Protein AF-A0A4Q3T8L1-F1 (afdb_monomer_lite)

Radius of gyration: 23.48 Å; chains: 1; bounding box: 33×54×60 Å

Structure (mmCIF, N/CA/C/O backbone):
data_AF-A0A4Q3T8L1-F1
#
_entry.id   AF-A0A4Q3T8L1-F1
#
loop_
_atom_site.group_PDB
_atom_site.id
_atom_site.type_symbol
_atom_site.label_atom_id
_atom_site.label_alt_id
_atom_site.label_comp_id
_atom_site.label_asym_id
_atom_site.label_entity_id
_atom_site.label_seq_id
_atom_site.pdbx_PDB_ins_code
_atom_site.Cartn_x
_atom_site.Cartn_y
_atom_site.Cartn_z
_atom_site.occupancy
_atom_site.B_iso_or_equiv
_atom_site.auth_seq_id
_atom_site.auth_comp_id
_atom_site.auth_asym_id
_atom_site.auth_atom_id
_atom_site.pdbx_PDB_model_num
ATOM 1 N N . MET A 1 1 ? -7.443 -45.066 38.785 1.00 50.47 1 MET A N 1
ATOM 2 C CA . MET A 1 1 ? -7.359 -45.007 37.310 1.00 50.47 1 MET A CA 1
ATOM 3 C C . MET A 1 1 ? -8.789 -44.870 36.816 1.00 50.47 1 MET A C 1
ATOM 5 O O . MET A 1 1 ? -9.526 -45.824 36.944 1.00 50.47 1 MET A O 1
ATOM 9 N N . ILE A 1 2 ? -9.328 -43.718 36.445 1.00 49.53 2 ILE A N 1
ATOM 10 C CA . ILE A 1 2 ? -8.822 -42.665 35.568 1.00 49.53 2 ILE A CA 1
ATOM 11 C C . ILE A 1 2 ? -9.432 -41.352 36.076 1.00 49.53 2 ILE A C 1
ATOM 13 O O . ILE A 1 2 ? -10.636 -41.262 36.299 1.00 49.53 2 ILE A O 1
ATOM 17 N N . THR A 1 3 ? -8.578 -40.369 36.337 1.00 50.66 3 THR A N 1
ATOM 18 C CA . THR A 1 3 ? -8.933 -39.010 36.744 1.00 50.66 3 THR A CA 1
ATOM 19 C C . THR A 1 3 ? -9.885 -38.420 35.706 1.00 50.66 3 THR A C 1
ATOM 21 O O . THR A 1 3 ? -9.550 -38.375 34.524 1.00 50.66 3 THR A O 1
ATOM 24 N N . ALA A 1 4 ? -11.076 -38.004 36.138 1.00 53.31 4 ALA A N 1
ATOM 25 C CA . ALA A 1 4 ? -12.073 -37.348 35.303 1.00 53.31 4 ALA A CA 1
ATOM 26 C C . ALA A 1 4 ? -11.531 -35.992 34.824 1.00 53.31 4 ALA A C 1
ATOM 28 O O . ALA A 1 4 ? -11.716 -34.959 35.464 1.00 53.31 4 ALA A O 1
ATOM 29 N N . PHE A 1 5 ? -10.813 -36.012 33.705 1.00 56.81 5 PHE A N 1
ATOM 30 C CA . PHE A 1 5 ? -10.422 -34.830 32.952 1.00 56.81 5 PHE A CA 1
ATOM 31 C C . PHE A 1 5 ? -11.678 -34.323 32.234 1.00 56.81 5 PHE A C 1
ATOM 33 O O . PHE A 1 5 ? -11.930 -34.635 31.073 1.00 56.81 5 PHE A O 1
ATOM 40 N N . VAL A 1 6 ? -12.526 -33.587 32.955 1.00 60.38 6 VAL A N 1
ATOM 41 C CA . VAL A 1 6 ? -13.576 -32.779 32.330 1.00 60.38 6 VAL A CA 1
ATOM 42 C C . VAL A 1 6 ? -12.856 -31.626 31.637 1.00 60.38 6 VAL A C 1
ATOM 44 O O . VAL A 1 6 ? -12.559 -30.599 32.242 1.00 60.38 6 VAL A O 1
ATOM 47 N N . THR A 1 7 ? -12.488 -31.824 30.374 1.00 63.16 7 THR A N 1
ATOM 48 C CA . THR A 1 7 ? -11.977 -30.753 29.521 1.00 63.16 7 THR A CA 1
ATOM 49 C C . THR A 1 7 ? -13.113 -29.772 29.275 1.00 63.16 7 THR A C 1
ATOM 51 O O . THR A 1 7 ? -14.000 -30.030 28.462 1.00 63.16 7 THR A O 1
ATOM 54 N N . ALA A 1 8 ? -13.105 -28.653 29.997 1.00 65.94 8 ALA A N 1
ATOM 55 C CA . ALA A 1 8 ? -13.911 -27.494 29.658 1.00 65.94 8 ALA A CA 1
ATOM 56 C C . ALA A 1 8 ? -13.478 -27.006 28.266 1.00 65.94 8 ALA A C 1
ATOM 58 O O . ALA A 1 8 ? -12.423 -26.393 28.108 1.00 65.94 8 ALA A O 1
ATOM 59 N N . VAL A 1 9 ? -14.267 -27.330 27.243 1.00 70.56 9 VAL A N 1
ATOM 60 C CA . VAL A 1 9 ? -14.117 -26.746 25.909 1.00 70.56 9 VAL A CA 1
ATOM 61 C C . VAL A 1 9 ? -14.577 -25.297 26.020 1.00 70.56 9 VAL A C 1
ATOM 63 O O . VAL A 1 9 ? -15.767 -25.027 26.181 1.00 70.56 9 VAL A O 1
ATOM 66 N N . ALA A 1 10 ? -13.631 -24.359 26.004 1.00 72.62 10 ALA A N 1
ATOM 67 C CA . ALA A 1 10 ? -13.945 -22.941 25.934 1.00 72.62 10 ALA A CA 1
ATOM 68 C C . ALA A 1 10 ? -14.640 -22.659 24.593 1.00 72.62 10 ALA A C 1
ATOM 70 O O . ALA A 1 10 ? -14.089 -22.944 23.532 1.00 72.62 10 ALA A O 1
ATOM 71 N N . LEU A 1 11 ? -15.860 -22.116 24.628 1.00 73.44 11 LEU A N 1
ATOM 72 C CA . LEU A 1 11 ? -16.492 -21.550 23.439 1.00 73.44 11 LEU A CA 1
ATOM 73 C C . LEU A 1 11 ? -15.704 -20.289 23.053 1.00 73.44 11 LEU A C 1
ATOM 75 O O . LEU A 1 11 ? -15.856 -19.245 23.684 1.00 73.44 11 LEU A O 1
ATOM 79 N N . GLN A 1 12 ? -14.849 -20.375 22.032 1.00 74.75 12 GLN A N 1
ATOM 80 C CA . GLN A 1 12 ? -14.257 -19.189 21.416 1.00 74.75 12 GLN A CA 1
ATOM 81 C C . GLN A 1 12 ? -15.336 -18.444 20.619 1.00 74.75 12 GLN A C 1
ATOM 83 O O . GLN A 1 12 ? -15.681 -18.816 19.499 1.00 74.75 12 GLN A O 1
ATOM 88 N N . SER A 1 13 ? -15.864 -17.367 21.194 1.00 74.75 13 SER A N 1
ATOM 89 C CA . SER A 1 13 ? -16.690 -16.398 20.477 1.00 74.75 13 SER A CA 1
ATOM 90 C C . SER A 1 13 ? -15.808 -15.640 19.480 1.00 74.75 13 SER A C 1
ATOM 92 O O . SER A 1 13 ? -14.889 -14.926 19.886 1.00 74.75 13 SER A O 1
ATOM 94 N N . SER A 1 14 ? -16.069 -15.759 18.178 1.00 79.62 14 SER A N 1
ATOM 95 C CA . SER A 1 14 ? -15.430 -14.897 17.181 1.00 79.62 14 SER A CA 1
ATOM 96 C C . SER A 1 14 ? -15.989 -13.482 17.328 1.00 79.62 14 SER A C 1
ATOM 98 O O . SER A 1 14 ? -17.144 -13.235 16.975 1.00 79.62 14 SER A O 1
ATOM 100 N N . MET A 1 15 ? -1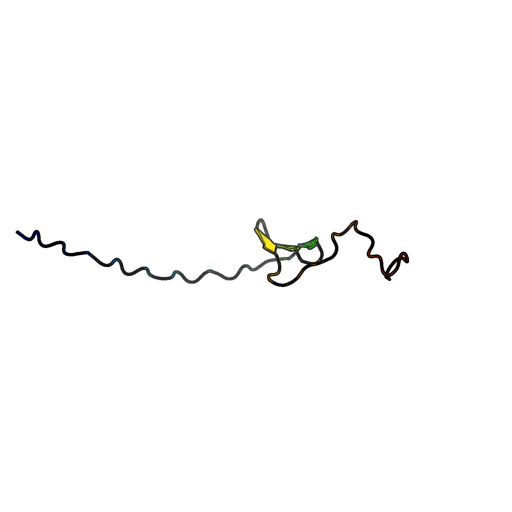5.201 -12.551 17.865 1.00 77.81 15 MET A N 1
ATOM 101 C CA . MET A 1 15 ? -15.592 -11.145 17.829 1.00 77.81 15 MET A CA 1
ATOM 102 C C . MET A 1 15 ? -15.622 -10.668 16.372 1.00 77.81 15 MET A C 1
ATOM 104 O O . MET A 1 15 ? -14.663 -10.921 15.637 1.00 77.81 15 MET A O 1
ATOM 108 N N . PRO A 1 16 ? -16.694 -9.986 15.937 1.00 80.44 16 PRO A N 1
ATOM 109 C CA . PRO A 1 16 ? -16.716 -9.379 14.620 1.00 80.44 16 PRO A CA 1
ATOM 110 C C . PRO A 1 16 ? -15.621 -8.312 14.556 1.00 80.44 16 PRO A C 1
ATOM 112 O O . PRO A 1 16 ? -15.570 -7.402 15.384 1.00 80.44 16 PRO A O 1
ATOM 115 N N . VAL A 1 17 ? -14.727 -8.439 13.578 1.00 83.62 17 VAL A N 1
ATOM 116 C CA . VAL A 1 17 ? -13.737 -7.403 13.282 1.00 83.62 17 VAL A CA 1
ATOM 117 C C . VAL A 1 17 ? -14.487 -6.189 12.748 1.00 83.62 17 VAL A C 1
ATOM 119 O O . VAL A 1 17 ? -15.216 -6.286 11.761 1.00 83.62 17 VAL A O 1
ATOM 122 N N . ALA A 1 18 ? -14.326 -5.049 13.415 1.00 89.19 18 ALA A N 1
ATOM 123 C CA . ALA A 1 18 ? -14.880 -3.797 12.929 1.00 89.19 18 ALA A CA 1
ATOM 124 C C . ALA A 1 18 ? -14.217 -3.415 11.592 1.00 89.19 18 ALA A C 1
ATOM 126 O O . ALA A 1 18 ? -13.007 -3.608 11.433 1.00 89.19 18 ALA A O 1
ATOM 127 N N . PRO A 1 19 ? -14.976 -2.869 10.627 1.00 91.25 19 PRO A N 1
ATOM 128 C CA . PRO A 1 19 ? -14.401 -2.410 9.372 1.00 91.25 19 PRO A CA 1
ATOM 129 C C . PRO A 1 19 ? -13.420 -1.257 9.621 1.00 91.25 19 PRO A C 1
ATOM 131 O O . PRO A 1 19 ? -13.695 -0.348 10.406 1.00 91.25 19 PRO A O 1
ATOM 134 N N . LEU A 1 20 ? -12.291 -1.273 8.912 1.00 93.19 20 LEU A N 1
ATOM 135 C CA . LEU A 1 20 ? -11.353 -0.155 8.888 1.00 93.19 20 LEU A CA 1
ATOM 136 C C . LEU A 1 20 ? -11.901 0.941 7.970 1.00 93.19 20 LEU A C 1
ATOM 138 O O . LEU A 1 20 ? -12.004 0.749 6.760 1.00 93.19 20 LEU A O 1
ATOM 142 N N . ILE A 1 21 ? -12.270 2.083 8.549 1.00 95.38 21 ILE A N 1
ATOM 143 C CA . ILE A 1 21 ? -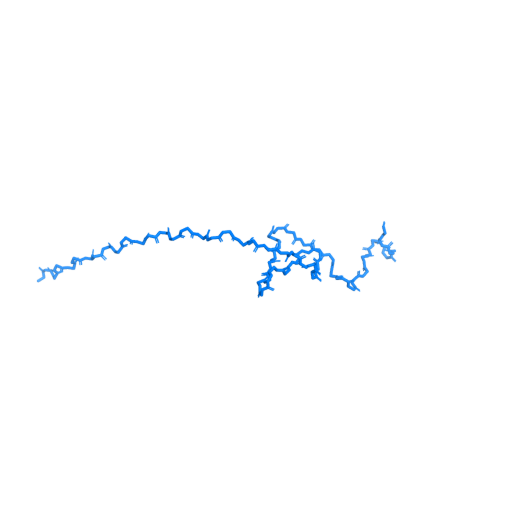12.898 3.204 7.840 1.00 95.38 21 ILE A CA 1
ATOM 144 C C . ILE A 1 21 ? -12.089 4.476 8.095 1.00 95.38 21 ILE A C 1
ATOM 146 O O . ILE A 1 21 ? -11.732 4.780 9.230 1.00 95.38 21 ILE A O 1
ATOM 150 N N . GLY A 1 22 ? -11.834 5.247 7.039 1.00 96.00 22 GLY A N 1
ATOM 151 C CA . GLY A 1 22 ? -11.148 6.532 7.127 1.00 96.00 22 GLY A CA 1
ATOM 152 C C . GLY A 1 22 ? -10.656 7.013 5.767 1.00 96.00 22 GLY A C 1
ATOM 153 O O . GLY A 1 22 ? -10.869 6.362 4.744 1.00 96.00 22 GLY A O 1
ATOM 154 N N . ARG A 1 23 ? -9.978 8.164 5.752 1.00 97.44 23 ARG A N 1
ATOM 155 C CA . ARG A 1 23 ? -9.255 8.622 4.562 1.00 97.44 23 ARG A CA 1
ATOM 156 C C . ARG A 1 23 ? -8.050 7.710 4.335 1.00 97.44 23 ARG A C 1
ATOM 158 O O . ARG A 1 23 ? -7.265 7.514 5.258 1.00 97.44 23 ARG A O 1
ATOM 165 N N . ALA A 1 24 ? -7.907 7.215 3.111 1.00 97.06 24 ALA A N 1
ATOM 166 C CA . ALA A 1 24 ? -6.734 6.464 2.693 1.00 97.06 24 ALA A CA 1
ATOM 167 C C . ALA A 1 24 ? -5.660 7.393 2.109 1.00 97.06 24 ALA A C 1
ATOM 169 O O . ALA A 1 24 ? -5.967 8.289 1.317 1.00 97.06 24 ALA A O 1
ATOM 170 N N . THR A 1 25 ? -4.409 7.134 2.470 1.00 97.56 25 THR A N 1
ATOM 171 C CA . THR A 1 25 ? -3.207 7.681 1.840 1.00 97.56 25 THR A CA 1
ATOM 172 C C . THR A 1 25 ? -2.515 6.552 1.086 1.00 97.56 25 THR A C 1
ATOM 174 O O . THR A 1 25 ? -2.326 5.463 1.628 1.00 97.56 25 THR A O 1
ATOM 177 N N . VAL A 1 26 ? -2.149 6.789 -0.173 1.00 95.06 26 VAL A N 1
ATOM 178 C CA . VAL A 1 26 ? -1.408 5.808 -0.976 1.00 95.06 26 VAL A CA 1
ATOM 179 C C . VAL A 1 26 ? 0.057 5.844 -0.557 1.00 95.06 26 VAL A C 1
ATOM 181 O O . VAL A 1 26 ? 0.675 6.907 -0.598 1.00 95.06 26 VAL A O 1
ATOM 184 N N . ILE A 1 27 ? 0.590 4.693 -0.149 1.00 95.12 27 ILE A N 1
ATOM 185 C CA . ILE A 1 27 ? 2.003 4.543 0.213 1.00 95.12 27 ILE A CA 1
ATOM 186 C C . ILE A 1 27 ? 2.775 3.887 -0.931 1.00 95.12 27 ILE A C 1
ATOM 188 O O . ILE A 1 27 ? 3.858 4.353 -1.269 1.00 95.12 27 ILE A O 1
ATOM 192 N N . ASP A 1 28 ? 2.207 2.836 -1.525 1.00 94.25 28 ASP A N 1
ATOM 193 C CA . ASP A 1 28 ? 2.727 2.178 -2.725 1.00 94.25 28 ASP A CA 1
ATOM 194 C C . ASP A 1 28 ? 1.590 1.507 -3.521 1.00 94.25 28 ASP A C 1
ATOM 196 O O . ASP A 1 28 ? 0.437 1.517 -3.082 1.00 94.25 28 ASP A O 1
ATOM 200 N N . GLY A 1 29 ? 1.896 0.910 -4.676 1.00 93.94 29 GLY A N 1
ATOM 201 C CA . GLY A 1 29 ? 0.916 0.299 -5.580 1.00 93.94 29 GLY A CA 1
ATOM 202 C C . GLY A 1 29 ? 0.075 -0.833 -4.970 1.00 93.94 29 GLY A C 1
ATOM 203 O O . GLY A 1 29 ? -1.044 -1.064 -5.426 1.00 93.94 29 GLY A O 1
ATOM 204 N N . ASP A 1 30 ? 0.559 -1.495 -3.917 1.00 96.44 30 ASP A N 1
ATOM 205 C CA . ASP A 1 30 ? -0.168 -2.534 -3.172 1.00 96.44 30 ASP A CA 1
ATOM 206 C C . ASP A 1 30 ? -0.410 -2.171 -1.695 1.00 96.44 30 ASP A C 1
ATOM 208 O O . ASP A 1 30 ? -0.869 -3.005 -0.908 1.00 96.44 30 ASP A O 1
ATOM 212 N N . THR A 1 31 ? -0.086 -0.938 -1.294 1.00 96.38 31 THR A N 1
ATOM 213 C CA . THR A 1 31 ? -0.017 -0.553 0.114 1.00 96.38 31 THR A CA 1
ATOM 214 C C . THR A 1 31 ? -0.684 0.796 0.371 1.00 96.38 31 THR A C 1
ATOM 216 O O . THR A 1 31 ? -0.293 1.835 -0.164 1.00 96.38 31 THR A O 1
ATOM 219 N N . LEU A 1 32 ? -1.646 0.794 1.291 1.00 96.81 32 LEU A N 1
ATOM 220 C CA . LEU A 1 32 ? -2.390 1.970 1.733 1.00 96.81 32 LEU A CA 1
ATOM 221 C C . LEU A 1 32 ? -2.179 2.219 3.228 1.00 96.81 32 LEU A C 1
ATOM 223 O O . LEU A 1 32 ? -1.904 1.298 3.995 1.00 96.81 32 LEU A O 1
ATOM 227 N N . GLU A 1 33 ? -2.374 3.457 3.657 1.00 97.94 33 GLU A N 1
ATOM 228 C CA . GLU A 1 33 ? -2.473 3.829 5.067 1.00 97.94 33 GLU A CA 1
ATOM 229 C C . GLU A 1 33 ? -3.845 4.449 5.345 1.00 97.94 33 GLU A C 1
ATOM 231 O O . GLU A 1 33 ? -4.290 5.333 4.615 1.00 97.94 33 GLU A O 1
ATOM 236 N N . ILE A 1 34 ? -4.528 3.977 6.390 1.00 97.75 34 ILE A N 1
ATOM 237 C CA . ILE A 1 34 ? -5.814 4.508 6.856 1.00 97.75 34 ILE A CA 1
ATOM 238 C C . ILE A 1 34 ? -5.678 4.791 8.353 1.00 97.75 34 ILE A C 1
ATOM 240 O O . ILE A 1 34 ? -5.564 3.873 9.168 1.00 97.75 34 ILE A O 1
ATOM 244 N N . GLY A 1 35 ? -5.666 6.072 8.730 1.00 95.19 35 GLY A N 1
ATOM 245 C CA . GLY A 1 35 ? -5.346 6.471 10.102 1.00 95.19 35 GLY A CA 1
ATOM 246 C C . GLY A 1 35 ? -3.909 6.082 10.463 1.00 95.19 35 GLY A C 1
ATOM 247 O O . GLY A 1 35 ? -2.976 6.553 9.828 1.00 95.19 35 GLY A O 1
ATOM 248 N N . SER A 1 36 ? -3.733 5.224 11.469 1.00 93.62 36 SER A N 1
ATOM 249 C CA . SER A 1 36 ? -2.427 4.674 11.877 1.00 93.62 36 SER A CA 1
ATOM 250 C C . SER A 1 36 ? -2.196 3.234 11.405 1.00 93.62 36 SER A C 1
ATOM 252 O O . SER A 1 36 ? -1.231 2.590 11.821 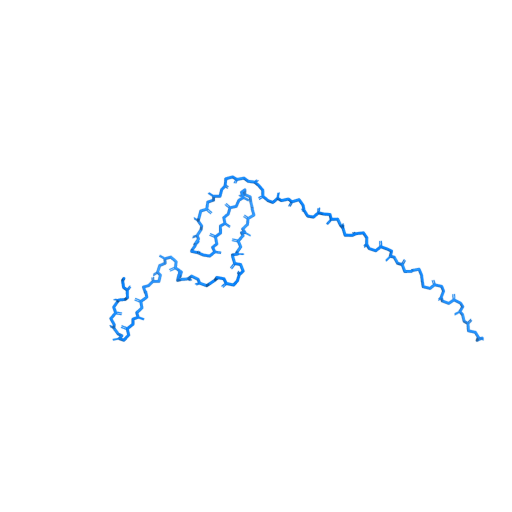1.00 93.62 36 SER A O 1
ATOM 254 N N . GLN A 1 37 ? -3.092 2.695 10.574 1.00 96.38 37 GLN A N 1
ATOM 255 C CA . GLN A 1 37 ? -3.035 1.311 10.116 1.00 96.38 37 GLN A CA 1
ATOM 256 C C . GLN A 1 37 ? -2.569 1.236 8.666 1.00 96.38 37 GLN A C 1
ATOM 258 O O . GLN A 1 37 ? -3.157 1.846 7.773 1.00 96.38 37 GLN A O 1
ATOM 263 N N . ARG A 1 38 ? -1.537 0.422 8.431 1.00 96.62 38 ARG A N 1
ATOM 264 C CA . ARG A 1 38 ? -1.038 0.094 7.095 1.00 96.62 38 ARG A CA 1
ATOM 265 C C . ARG A 1 38 ? -1.733 -1.164 6.579 1.00 96.62 38 ARG A C 1
ATOM 267 O O . ARG A 1 38 ? -1.754 -2.188 7.258 1.00 96.62 38 ARG A O 1
ATOM 274 N N . VAL A 1 39 ? -2.297 -1.075 5.382 1.00 96.38 39 VAL A N 1
ATOM 275 C CA . VAL A 1 39 ? -3.068 -2.129 4.718 1.00 96.38 39 VAL A CA 1
ATOM 276 C C . VAL A 1 39 ? -2.312 -2.569 3.472 1.00 96.38 39 VAL A C 1
ATOM 278 O O . VAL A 1 39 ? -2.041 -1.745 2.602 1.00 96.38 39 VAL A O 1
ATOM 281 N N . ARG A 1 40 ? -1.995 -3.864 3.379 1.00 96.06 40 ARG A N 1
ATOM 282 C CA . ARG A 1 40 ? -1.406 -4.471 2.180 1.00 96.06 40 ARG A CA 1
ATOM 283 C C . ARG A 1 40 ? -2.465 -5.257 1.419 1.00 96.06 40 ARG A C 1
ATOM 285 O O . ARG A 1 40 ? -3.214 -6.031 2.019 1.00 96.06 40 ARG A O 1
ATOM 292 N N . LEU A 1 41 ? -2.537 -5.043 0.112 1.00 95.62 41 LEU A N 1
ATOM 293 C CA . LEU A 1 41 ? -3.488 -5.710 -0.762 1.00 95.62 41 LEU A CA 1
ATOM 294 C C . LEU A 1 41 ? -3.045 -7.157 -0.982 1.00 95.62 41 LEU A C 1
ATOM 296 O O . LEU A 1 41 ? -2.023 -7.432 -1.604 1.00 95.62 41 LEU A O 1
ATOM 300 N N . TRP A 1 42 ? -3.809 -8.100 -0.440 1.00 96.19 42 TRP A N 1
ATOM 301 C CA . TRP A 1 42 ? -3.481 -9.514 -0.572 1.00 96.19 42 TRP A CA 1
ATOM 302 C C . TRP A 1 42 ? -3.652 -9.984 -2.021 1.00 96.19 42 TRP A C 1
ATOM 304 O O . TRP A 1 42 ? -4.671 -9.706 -2.653 1.00 96.19 42 TRP A O 1
ATOM 314 N N . GLY A 1 43 ? -2.661 -10.713 -2.538 1.00 96.75 43 GLY A N 1
ATOM 315 C CA . GLY A 1 43 ? -2.666 -11.228 -3.911 1.00 96.75 43 GLY A CA 1
ATOM 316 C C . GLY A 1 43 ? -2.323 -10.193 -4.986 1.00 96.75 43 GLY A C 1
ATOM 317 O O . GLY A 1 43 ? -2.348 -10.530 -6.167 1.00 96.75 43 GLY A O 1
ATOM 318 N N . VAL A 1 44 ? -1.988 -8.961 -4.596 1.00 95.81 44 VAL A N 1
ATOM 319 C CA . VAL A 1 44 ? -1.456 -7.931 -5.491 1.00 95.81 44 VAL A CA 1
ATOM 320 C C . VAL A 1 44 ? 0.030 -7.773 -5.198 1.00 95.81 44 VAL A C 1
ATOM 322 O O . VAL A 1 44 ? 0.418 -7.645 -4.041 1.00 95.81 44 VAL A O 1
ATOM 325 N N . ASP A 1 45 ? 0.840 -7.783 -6.251 1.00 93.12 45 ASP A N 1
ATOM 326 C CA . ASP A 1 45 ? 2.255 -7.428 -6.202 1.00 93.12 45 ASP A CA 1
ATOM 327 C C . ASP A 1 45 ? 2.468 -6.265 -7.169 1.00 93.12 45 ASP A C 1
ATOM 329 O O . ASP A 1 45 ? 2.099 -6.351 -8.346 1.00 93.12 45 ASP A O 1
ATOM 333 N N . ALA A 1 46 ? 2.973 -5.151 -6.652 1.00 92.94 46 ALA A N 1
ATOM 334 C CA . ALA A 1 46 ? 3.164 -3.929 -7.415 1.00 92.94 46 ALA A CA 1
ATOM 335 C C . ALA A 1 46 ? 4.661 -3.638 -7.567 1.00 92.94 46 ALA A C 1
ATOM 337 O O . ALA A 1 46 ? 5.425 -3.886 -6.635 1.00 92.94 46 ALA A O 1
ATOM 338 N N . PRO A 1 47 ? 5.094 -3.065 -8.704 1.00 91.50 47 PRO A N 1
ATOM 339 C CA . PRO A 1 47 ? 6.410 -2.454 -8.777 1.00 91.50 47 PRO A CA 1
ATOM 340 C C . PRO A 1 47 ? 6.540 -1.392 -7.688 1.00 91.50 47 PRO A C 1
ATOM 342 O O . PRO A 1 47 ? 5.670 -0.531 -7.557 1.00 91.50 47 PRO A O 1
ATOM 345 N N . GLU A 1 48 ? 7.628 -1.445 -6.930 1.00 90.50 48 GLU A N 1
ATOM 346 C CA . GLU A 1 48 ? 7.889 -0.476 -5.866 1.00 90.50 48 GLU A CA 1
ATOM 347 C C . GLU A 1 48 ? 8.027 0.933 -6.467 1.00 90.50 48 GLU A C 1
ATOM 349 O O . GLU A 1 48 ? 8.585 1.095 -7.554 1.00 90.50 48 GLU A O 1
ATOM 354 N N . GLY A 1 49 ? 7.600 1.981 -5.758 1.00 86.88 49 GLY A N 1
ATOM 355 C CA . GLY A 1 49 ? 7.453 3.328 -6.342 1.00 86.88 49 GLY A CA 1
ATOM 356 C C . GLY A 1 49 ? 8.691 3.964 -7.014 1.00 86.88 49 GLY A C 1
ATOM 357 O O . GLY A 1 49 ? 8.555 4.930 -7.761 1.00 86.88 49 GLY A O 1
ATOM 358 N N . ARG A 1 50 ? 9.907 3.453 -6.774 1.00 88.44 50 ARG A N 1
ATOM 359 C CA . ARG A 1 50 ? 11.156 3.904 -7.437 1.00 88.44 50 ARG A CA 1
ATOM 360 C C . ARG A 1 50 ? 11.745 2.883 -8.413 1.00 88.44 50 ARG A C 1
ATOM 362 O O . ARG A 1 50 ? 12.849 3.083 -8.918 1.00 88.44 50 ARG A O 1
ATOM 369 N N . GLN A 1 51 ? 11.047 1.783 -8.653 1.00 90.38 51 GLN A N 1
ATOM 370 C CA . GLN A 1 51 ? 11.467 0.739 -9.566 1.00 90.38 51 GLN A CA 1
ATOM 371 C C . GLN A 1 51 ? 11.086 1.110 -11.001 1.00 90.38 51 GLN A C 1
ATOM 373 O O . GLN A 1 51 ? 9.954 1.492 -11.288 1.00 90.38 51 GLN A O 1
ATOM 378 N N . SER A 1 52 ? 1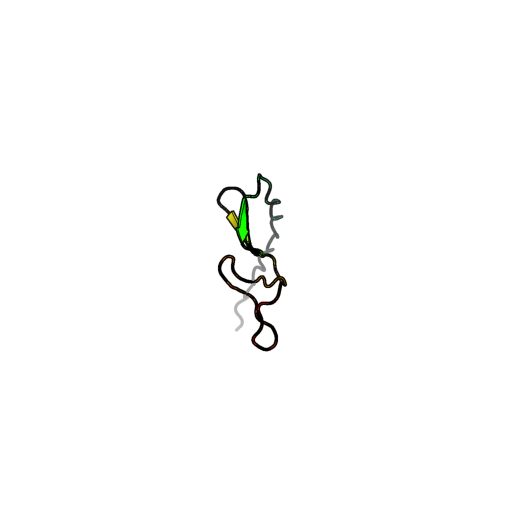2.031 0.941 -11.921 1.00 91.88 52 SER A N 1
ATOM 379 C CA . SER A 1 52 ? 11.749 0.971 -13.354 1.00 91.88 52 SER A CA 1
ATOM 380 C C . SER A 1 52 ? 11.511 -0.452 -13.841 1.00 91.88 52 SER A C 1
ATOM 382 O O . SER A 1 52 ? 12.399 -1.299 -13.734 1.00 91.88 52 SER A O 1
ATOM 384 N N . CYS A 1 53 ? 10.331 -0.726 -14.397 1.00 91.56 53 CYS A N 1
ATOM 385 C CA . CYS A 1 53 ? 10.065 -2.011 -15.033 1.00 91.56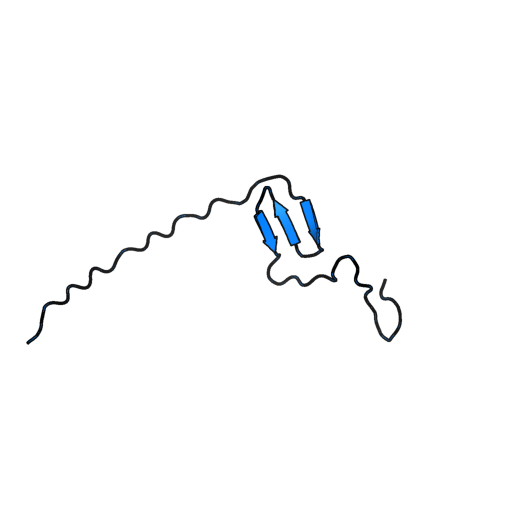 53 CYS A CA 1
ATOM 386 C C . CYS A 1 53 ? 10.858 -2.131 -16.340 1.00 91.56 53 CYS A C 1
ATOM 388 O O . CYS A 1 53 ? 10.966 -1.175 -17.111 1.00 91.56 53 CYS A O 1
ATOM 390 N N . MET A 1 54 ? 11.389 -3.321 -16.613 1.00 93.88 54 MET A N 1
ATOM 391 C CA . MET A 1 54 ? 12.101 -3.622 -17.852 1.00 93.88 54 MET A CA 1
ATOM 392 C C . MET A 1 54 ? 11.521 -4.865 -18.519 1.00 93.88 54 MET A C 1
ATOM 394 O O . MET A 1 54 ? 11.183 -5.836 -17.845 1.00 93.88 54 MET A O 1
ATOM 398 N N . ARG A 1 55 ? 11.439 -4.840 -19.850 1.00 94.56 55 ARG A N 1
ATOM 399 C CA . ARG A 1 55 ? 11.079 -5.985 -20.690 1.00 94.56 55 ARG A CA 1
ATOM 400 C C . ARG A 1 55 ? 12.100 -6.080 -21.819 1.00 94.56 55 ARG A C 1
ATOM 402 O O . ARG A 1 55 ? 12.301 -5.112 -22.544 1.00 94.56 55 ARG A O 1
ATOM 409 N N . ASP A 1 56 ? 12.789 -7.215 -21.909 1.00 95.56 56 ASP A N 1
ATOM 410 C CA . ASP A 1 56 ? 13.817 -7.492 -22.927 1.00 95.56 56 ASP A CA 1
ATOM 411 C C . ASP A 1 56 ? 14.910 -6.410 -23.028 1.00 95.56 56 ASP A C 1
ATOM 413 O O . ASP A 1 56 ? 15.336 -6.000 -24.106 1.00 95.56 56 ASP A O 1
ATOM 417 N N . GLY A 1 57 ? 15.357 -5.903 -21.874 1.00 92.69 57 GLY A N 1
ATOM 418 C CA . GLY A 1 57 ? 16.398 -4.872 -21.802 1.00 92.69 57 GLY A CA 1
ATOM 419 C C . GLY A 1 57 ? 15.932 -3.463 -22.185 1.00 92.69 57 GLY A C 1
ATOM 420 O O . GLY A 1 57 ? 16.745 -2.543 -22.193 1.00 92.69 57 GLY A O 1
ATOM 421 N N . GLN A 1 58 ? 14.639 -3.267 -22.446 1.00 93.94 58 GLN A N 1
ATOM 422 C CA . GLN A 1 58 ? 14.034 -1.961 -22.694 1.00 93.94 58 GLN A CA 1
ATOM 423 C C . GLN A 1 58 ? 13.151 -1.549 -21.517 1.00 93.94 58 GLN A C 1
ATOM 425 O O . GLN A 1 58 ? 12.557 -2.395 -20.846 1.00 93.94 58 GLN A O 1
ATOM 430 N N . ALA A 1 59 ? 13.067 -0.244 -21.252 1.00 93.31 59 ALA A N 1
ATOM 431 C CA . ALA A 1 59 ? 12.140 0.274 -20.253 1.00 93.31 59 ALA A CA 1
ATOM 432 C C . ALA A 1 59 ? 10.702 -0.083 -20.660 1.00 93.31 59 ALA A C 1
ATOM 434 O O . ALA A 1 59 ? 10.272 0.216 -21.775 1.00 93.31 59 ALA A O 1
ATOM 435 N N . TYR A 1 60 ? 9.978 -0.741 -19.759 1.00 89.56 60 TYR A N 1
ATOM 436 C CA . TYR A 1 60 ? 8.569 -1.062 -19.937 1.00 89.56 60 TYR A CA 1
ATOM 437 C C . TYR A 1 60 ? 7.741 0.163 -19.527 1.00 89.56 60 TYR A C 1
ATOM 439 O O . TYR A 1 60 ? 7.896 0.652 -18.407 1.00 89.56 60 TYR A O 1
ATOM 447 N N . ARG A 1 61 ? 6.914 0.684 -20.441 1.00 79.62 61 ARG A N 1
ATOM 448 C CA . ARG A 1 61 ? 6.084 1.881 -20.248 1.00 79.62 61 ARG A CA 1
ATOM 449 C C . ARG A 1 61 ? 4.637 1.607 -20.623 1.00 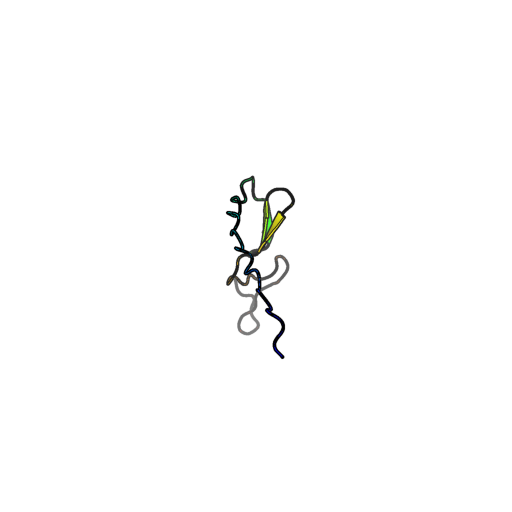79.62 61 ARG A C 1
ATOM 451 O O . ARG A 1 61 ? 4.433 0.860 -21.604 1.00 79.62 61 ARG A O 1
#

Sequence (61 aa):
MITAFVTAVALQSSMPVAPLIGRATVIDGDTLEIGSQRVRLWGVDAPEGRQSCMRDGQAYR

Foldseek 3Di:
DDPPPPPPPDPPDDDDDDDQDADWDDPFPQWIDGPNDIDGHPPDDHQGPPDFDDDPNHTDD

Secondary structure (DSSP, 8-state):
--------------PPPPP--S-EEEEETTEEEETTEEEE-TT-----TTPPPEETTEE--

pLDDT: mean 86.35, std 13.76, range [49.53, 97.94]